Protein AF-A0AAW8AHV9-F1 (afdb_monomer)

Mean predicted aligned error: 9.36 Å

Nearest PDB structures (foldseek):
  9er2-assembly1_O  TM=7.863E-01  e=5.875E-01  Homo sapiens
  8rap-assembly1_M  TM=7.788E-01  e=7.582E-01  Saccharomyces cerevisiae
  4s36-assembly1_A  TM=3.424E-01  e=9.719E+00  Pseudomonas aeruginosa

Foldseek 3Di:
DWDWDWFQDPPVQKIWIARPVVRDIDIDGHPPPDDPDPDDDDDDQQDPPDGDPPDDDDPDDDDDPHTDDPVVSVVVVVVSCVVCVVVVVDD

Organism: Klebsiella pneumoniae (NCBI:txid573)

pLDDT: mean 70.6, std 9.77, range [51.5, 89.88]

Solvent-accessible surface area (backbone atoms only — not comparable to full-atom values): 6103 Å² total; per-residue (Å²): 105,84,45,75,47,79,45,61,34,82,90,76,38,34,34,36,42,32,34,67,70,77,74,42,75,51,74,46,73,48,59,96,82,69,73,86,63,98,71,81,86,88,69,80,81,54,53,98,87,51,89,60,91,66,84,78,84,86,87,82,87,86,87,68,100,59,64,74,52,75,68,55,50,52,52,53,48,54,52,51,51,57,59,37,59,76,66,72,61,76,104

Secondary structure (DSSP, 8-state):
---EEEEEETTTTEEEEEETTTTEEEEEEPPTT----S-S---SSS-SSS-----S--------SSPPPHHHHHHHHHHHHHHHHTTT---

Radius of gyration: 14.83 Å; Cα contacts (8 Å, |Δi|>4): 81; chains: 1; bounding box: 37×30×33 Å

Structure (mmCIF, N/CA/C/O backbone):
data_AF-A0AAW8AHV9-F1
#
_entry.id   AF-A0AAW8AHV9-F1
#
loop_
_atom_site.group_PDB
_atom_site.id
_atom_site.type_symbol
_atom_site.label_atom_id
_atom_site.label_alt_id
_atom_site.label_comp_id
_atom_site.label_asym_id
_atom_site.label_entity_id
_atom_site.label_seq_id
_atom_site.pdbx_PDB_ins_code
_atom_site.Cartn_x
_atom_site.Cartn_y
_atom_site.Cartn_z
_atom_site.occupancy
_atom_site.B_iso_or_equiv
_atom_site.auth_seq_id
_atom_site.auth_comp_id
_atom_site.auth_asym_id
_atom_site.auth_atom_id
_atom_site.pdbx_PDB_model_num
ATOM 1 N N . LEU A 1 1 ? -7.035 -9.792 5.360 1.00 61.47 1 LEU A N 1
ATOM 2 C CA . LEU A 1 1 ? -6.797 -8.703 4.381 1.00 61.47 1 LEU A CA 1
ATOM 3 C C . LEU A 1 1 ? -5.294 -8.459 4.290 1.00 61.47 1 LEU A C 1
ATOM 5 O O . LEU A 1 1 ? -4.719 -7.998 5.274 1.00 61.47 1 LEU A O 1
ATOM 9 N N . ARG A 1 2 ? -4.653 -8.816 3.170 1.00 65.56 2 ARG A N 1
ATOM 10 C CA . ARG A 1 2 ? -3.251 -8.449 2.924 1.00 65.56 2 ARG A CA 1
ATOM 11 C C . ARG A 1 2 ? -3.200 -7.015 2.401 1.00 65.56 2 ARG A C 1
ATOM 13 O O . ARG A 1 2 ? -4.008 -6.673 1.543 1.00 65.56 2 ARG A O 1
ATOM 20 N N . ALA A 1 3 ? -2.292 -6.189 2.913 1.00 64.12 3 ALA A N 1
ATOM 21 C CA . ALA A 1 3 ? -2.119 -4.818 2.442 1.00 64.12 3 ALA A CA 1
ATOM 22 C C . ALA A 1 3 ? -0.711 -4.605 1.910 1.00 64.12 3 ALA A C 1
ATOM 24 O O . ALA A 1 3 ? 0.267 -4.631 2.659 1.00 64.12 3 ALA A O 1
ATOM 25 N N . ILE A 1 4 ? -0.655 -4.384 0.601 1.00 65.88 4 ILE A N 1
ATOM 26 C CA . ILE A 1 4 ? 0.542 -3.968 -0.107 1.00 65.88 4 ILE A CA 1
ATOM 27 C C . ILE A 1 4 ? 0.333 -2.517 -0.531 1.00 65.88 4 ILE A C 1
ATOM 29 O O . ILE A 1 4 ? -0.683 -2.202 -1.149 1.00 65.88 4 ILE A O 1
ATOM 33 N N . ALA A 1 5 ? 1.274 -1.641 -0.195 1.00 60.81 5 ALA A N 1
ATOM 34 C CA . ALA A 1 5 ? 1.296 -0.273 -0.695 1.00 60.81 5 ALA A CA 1
ATOM 35 C C . ALA A 1 5 ? 2.564 -0.063 -1.517 1.00 60.81 5 ALA A C 1
ATOM 37 O O . ALA A 1 5 ? 3.664 -0.348 -1.052 1.00 60.81 5 ALA A O 1
ATOM 38 N N . SER A 1 6 ? 2.416 0.450 -2.733 1.00 63.19 6 SER A N 1
ATOM 39 C CA . SER A 1 6 ? 3.536 0.930 -3.536 1.00 63.19 6 SER A CA 1
ATOM 40 C C . SER A 1 6 ? 3.534 2.454 -3.531 1.00 63.19 6 SER A C 1
ATOM 42 O O . SER A 1 6 ? 2.537 3.068 -3.913 1.00 63.19 6 SER A O 1
ATOM 44 N N . ALA A 1 7 ? 4.639 3.064 -3.119 1.00 63.47 7 ALA A N 1
ATOM 45 C CA . ALA A 1 7 ? 4.853 4.501 -3.198 1.00 63.47 7 ALA A CA 1
ATOM 46 C C . ALA A 1 7 ? 5.984 4.800 -4.183 1.00 63.47 7 ALA A C 1
ATOM 48 O O . ALA A 1 7 ? 6.998 4.105 -4.204 1.00 63.47 7 ALA A O 1
ATOM 49 N N . PHE A 1 8 ? 5.825 5.857 -4.975 1.00 68.25 8 PHE A N 1
ATOM 50 C CA . PHE A 1 8 ? 6.841 6.329 -5.911 1.00 68.25 8 PHE A CA 1
ATOM 51 C C . PHE A 1 8 ? 7.017 7.834 -5.728 1.00 68.25 8 PHE A C 1
ATOM 53 O O . PHE A 1 8 ? 6.034 8.571 -5.634 1.00 68.25 8 PHE A O 1
ATOM 60 N N . SER A 1 9 ? 8.263 8.297 -5.697 1.00 62.25 9 SER A N 1
ATOM 61 C CA . SER A 1 9 ? 8.600 9.717 -5.660 1.00 62.25 9 SER A CA 1
ATOM 62 C C . SER A 1 9 ? 9.549 10.052 -6.793 1.00 62.25 9 SER A C 1
ATOM 64 O O . SER A 1 9 ? 10.694 9.603 -6.819 1.00 62.25 9 SER A O 1
ATOM 66 N N . GLN A 1 10 ? 9.078 10.873 -7.732 1.00 65.06 10 GLN A N 1
ATOM 67 C CA . GLN A 1 10 ? 9.922 11.375 -8.816 1.00 65.06 10 GLN A CA 1
ATOM 68 C C . GLN A 1 10 ? 10.975 12.356 -8.297 1.00 65.06 10 GLN A C 1
ATOM 70 O O . GLN A 1 10 ? 12.117 12.313 -8.748 1.00 65.06 10 GLN A O 1
ATOM 75 N N . THR A 1 11 ? 10.607 13.189 -7.319 1.00 67.06 11 THR A N 1
ATOM 76 C CA . THR A 1 11 ? 11.508 14.159 -6.688 1.00 67.06 11 THR A CA 1
ATOM 77 C C . THR A 1 11 ? 12.608 13.464 -5.895 1.00 67.06 11 THR A C 1
ATOM 79 O O . THR A 1 11 ? 13.774 13.802 -6.046 1.00 67.06 11 THR A O 1
ATOM 82 N N . ALA A 1 12 ? 12.253 12.463 -5.083 1.00 65.50 12 ALA A N 1
ATOM 83 C CA . ALA A 1 12 ? 13.225 11.728 -4.275 1.00 65.50 12 ALA A CA 1
ATOM 84 C C . ALA A 1 12 ? 13.919 10.594 -5.048 1.00 65.50 12 ALA A C 1
ATOM 86 O O . ALA A 1 12 ? 14.817 9.964 -4.505 1.00 65.50 12 ALA A O 1
ATOM 87 N N . LYS A 1 13 ? 13.505 10.320 -6.295 1.00 69.38 13 LYS A N 1
ATOM 88 C CA . LYS A 1 13 ? 13.998 9.212 -7.129 1.00 69.38 13 LYS A CA 1
ATOM 89 C C . LYS A 1 13 ? 13.955 7.859 -6.412 1.00 69.38 13 LYS A C 1
ATOM 91 O O . LYS A 1 13 ? 14.849 7.034 -6.570 1.00 69.38 13 LYS A O 1
ATOM 96 N N . THR A 1 14 ? 12.897 7.605 -5.648 1.00 68.50 14 THR A N 1
ATOM 97 C CA . THR A 1 14 ? 12.721 6.361 -4.888 1.00 68.50 14 THR A CA 1
ATOM 98 C C . THR A 1 14 ? 11.362 5.727 -5.139 1.00 68.50 14 THR A C 1
ATOM 100 O O . THR A 1 14 ? 10.357 6.398 -5.381 1.00 68.50 14 THR A O 1
ATOM 103 N N . SER A 1 15 ? 11.346 4.401 -5.079 1.00 68.44 15 SER A N 1
ATOM 104 C CA . SER A 1 15 ? 10.147 3.580 -4.974 1.00 68.44 15 SER A CA 1
ATOM 105 C C . SER A 1 15 ? 10.187 2.803 -3.665 1.00 68.44 15 SER A C 1
ATOM 107 O O . SER A 1 15 ? 11.259 2.521 -3.122 1.00 68.44 15 SER A O 1
ATOM 109 N N . SER A 1 16 ? 9.027 2.495 -3.105 1.00 67.88 16 SER A N 1
ATOM 110 C CA . SER A 1 16 ? 8.918 1.707 -1.881 1.00 67.88 16 SER A CA 1
ATOM 111 C C . SER A 1 16 ? 7.727 0.773 -1.981 1.00 67.88 16 SER A C 1
ATOM 113 O O . SER A 1 16 ? 6.629 1.207 -2.326 1.00 67.88 16 SER A O 1
ATOM 115 N N . LEU A 1 17 ? 7.953 -0.501 -1.683 1.00 75.94 17 LEU A N 1
ATOM 116 C CA . LEU A 1 17 ? 6.921 -1.511 -1.537 1.00 75.94 17 LEU A CA 1
ATOM 117 C C . LEU A 1 17 ? 6.797 -1.854 -0.052 1.00 75.94 17 LEU A C 1
ATOM 119 O O . LEU A 1 17 ? 7.715 -2.408 0.554 1.00 75.94 17 LEU A O 1
ATOM 123 N N . TYR A 1 18 ? 5.647 -1.535 0.522 1.00 71.50 18 TYR A N 1
ATOM 124 C CA . TYR A 1 18 ? 5.305 -1.851 1.899 1.00 71.50 18 TYR A CA 1
ATOM 125 C C . TYR A 1 18 ? 4.407 -3.083 1.913 1.00 71.50 18 TYR A C 1
ATOM 127 O O . TYR A 1 18 ? 3.314 -3.052 1.353 1.00 71.50 18 TYR A O 1
ATOM 135 N N . ASP A 1 19 ? 4.840 -4.147 2.584 1.00 77.50 19 ASP A N 1
ATOM 136 C CA . ASP A 1 19 ? 3.967 -5.238 3.012 1.00 77.50 19 ASP A CA 1
ATOM 137 C C . ASP A 1 19 ? 3.594 -4.981 4.471 1.00 77.50 19 ASP A C 1
ATOM 139 O O . ASP A 1 19 ? 4.311 -5.365 5.398 1.00 77.50 19 ASP A O 1
ATOM 143 N N . LEU A 1 20 ? 2.478 -4.281 4.669 1.00 73.31 20 LEU A N 1
ATOM 144 C CA . LEU A 1 20 ? 2.012 -3.867 5.994 1.00 73.31 20 LEU A CA 1
ATOM 145 C C . LEU A 1 20 ? 1.492 -5.050 6.815 1.00 73.31 20 LEU A C 1
ATOM 147 O O . LEU A 1 20 ? 1.410 -4.970 8.038 1.00 73.31 20 LEU A O 1
ATOM 151 N N . THR A 1 21 ? 1.134 -6.155 6.160 1.00 74.62 21 THR A N 1
ATOM 152 C CA . THR A 1 21 ? 0.701 -7.381 6.837 1.00 74.62 21 THR A CA 1
ATOM 153 C C . THR A 1 21 ? 1.879 -8.084 7.493 1.00 74.62 21 THR A C 1
ATOM 155 O O . THR A 1 21 ? 1.749 -8.561 8.616 1.00 74.62 21 THR A O 1
ATOM 158 N N . ASN A 1 22 ? 3.026 -8.099 6.817 1.00 76.75 22 ASN A N 1
ATOM 159 C CA . ASN A 1 22 ? 4.248 -8.738 7.304 1.00 76.75 22 ASN A CA 1
ATOM 160 C C . ASN A 1 22 ? 5.266 -7.748 7.892 1.00 76.75 22 ASN A C 1
ATOM 162 O O . ASN A 1 22 ? 6.387 -8.146 8.203 1.00 76.75 22 ASN A O 1
ATOM 166 N N . ASN A 1 23 ? 4.898 -6.469 8.013 1.00 78.69 23 ASN A N 1
ATOM 167 C CA . ASN A 1 23 ? 5.758 -5.373 8.461 1.00 78.69 23 ASN A CA 1
ATOM 168 C C . ASN A 1 23 ? 7.103 -5.294 7.704 1.00 78.69 23 ASN A C 1
ATOM 170 O O . ASN A 1 23 ? 8.161 -5.106 8.307 1.00 78.69 23 ASN A O 1
ATOM 174 N N . LYS A 1 24 ? 7.077 -5.468 6.375 1.00 76.94 24 LYS A N 1
ATOM 175 C CA . LYS A 1 24 ? 8.267 -5.360 5.511 1.00 76.94 24 LYS A CA 1
ATOM 176 C C . LYS A 1 24 ? 8.209 -4.089 4.671 1.00 76.94 24 LYS A C 1
ATOM 178 O O . LYS A 1 24 ? 7.150 -3.725 4.167 1.00 76.94 24 LYS A O 1
ATOM 183 N N . ASN A 1 25 ? 9.360 -3.455 4.470 1.00 77.56 25 ASN A N 1
ATOM 184 C CA . ASN A 1 25 ? 9.526 -2.315 3.572 1.00 77.56 25 ASN A CA 1
ATOM 185 C C . ASN A 1 25 ? 10.735 -2.564 2.665 1.00 77.56 25 ASN A C 1
ATOM 187 O O . ASN A 1 25 ? 11.862 -2.653 3.152 1.00 77.56 25 ASN A O 1
ATOM 191 N N . GLY A 1 26 ? 10.490 -2.702 1.364 1.00 72.56 26 GLY A N 1
ATOM 192 C CA . GLY A 1 26 ? 11.532 -2.766 0.345 1.00 72.56 26 GLY A CA 1
ATOM 193 C C . GLY A 1 26 ? 11.606 -1.441 -0.398 1.00 72.56 26 GLY A C 1
ATOM 194 O O . GLY A 1 26 ? 10.663 -1.086 -1.102 1.00 72.56 26 GLY A O 1
ATOM 195 N N . GLN A 1 27 ? 12.717 -0.718 -0.263 1.00 70.88 27 GLN A N 1
ATOM 196 C CA . GLN A 1 27 ? 12.968 0.499 -1.035 1.00 70.88 27 GLN A CA 1
ATOM 197 C C . GLN A 1 27 ? 13.934 0.206 -2.178 1.00 70.88 27 GLN A C 1
ATOM 199 O O . GLN A 1 27 ? 14.934 -0.483 -1.985 1.00 70.88 27 GLN A O 1
ATOM 204 N N . ALA A 1 28 ? 13.651 0.758 -3.354 1.00 67.81 28 ALA A N 1
ATOM 205 C CA . ALA A 1 28 ? 14.550 0.692 -4.497 1.00 67.81 28 ALA A CA 1
ATOM 206 C C . ALA A 1 28 ? 14.681 2.079 -5.142 1.00 67.81 28 ALA A C 1
ATOM 208 O O . ALA A 1 28 ? 13.674 2.796 -5.255 1.00 67.81 28 ALA A O 1
ATOM 209 N N . PRO A 1 29 ? 15.890 2.478 -5.576 1.00 63.94 29 PRO A N 1
ATOM 210 C CA . PRO A 1 29 ? 16.061 3.697 -6.351 1.00 63.94 29 PRO A CA 1
ATOM 211 C C . PRO A 1 29 ? 15.285 3.587 -7.666 1.00 63.94 29 PRO A C 1
ATOM 213 O O . PRO A 1 29 ? 15.219 2.523 -8.285 1.00 63.94 29 PRO A O 1
ATOM 216 N N . LEU A 1 30 ? 14.696 4.697 -8.105 1.00 64.75 30 LEU A N 1
ATOM 217 C CA . LEU A 1 30 ? 14.171 4.788 -9.460 1.00 64.75 30 LEU A CA 1
ATOM 218 C C . LEU A 1 30 ? 15.355 4.789 -10.441 1.00 64.75 30 LEU A C 1
ATOM 220 O O . LEU A 1 30 ? 16.351 5.468 -10.174 1.00 64.75 30 LEU A O 1
ATOM 224 N N . PRO A 1 31 ? 15.267 4.075 -11.579 1.00 65.88 31 PRO A N 1
ATOM 225 C CA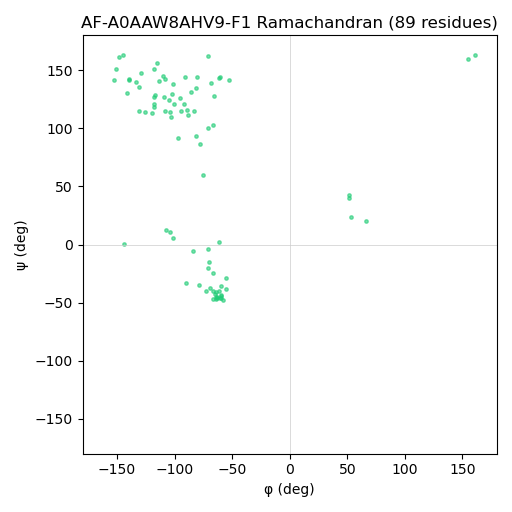 . PRO A 1 31 ? 16.299 4.125 -12.609 1.00 65.88 31 PRO A CA 1
ATOM 226 C C . PRO A 1 31 ? 16.598 5.573 -13.014 1.00 65.88 31 PRO A C 1
ATOM 228 O O . PRO A 1 31 ? 15.677 6.384 -13.129 1.00 65.88 31 PRO A O 1
ATOM 231 N N . ALA A 1 32 ? 17.869 5.895 -13.270 1.00 60.06 3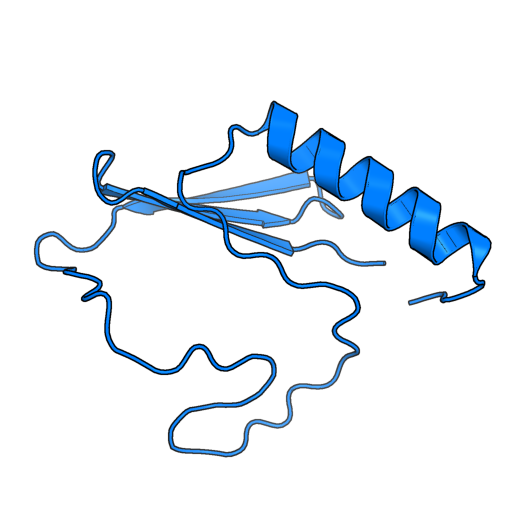2 ALA A N 1
ATOM 232 C CA . ALA A 1 32 ? 18.328 7.267 -13.524 1.00 60.06 32 ALA A CA 1
ATOM 233 C C . ALA A 1 32 ? 17.573 7.973 -14.675 1.00 60.06 32 ALA A C 1
ATOM 235 O O . ALA A 1 32 ? 17.356 9.181 -14.614 1.00 60.06 32 ALA A O 1
ATOM 236 N N . ASN A 1 33 ? 17.078 7.205 -15.655 1.00 61.56 33 ASN A N 1
ATOM 237 C CA . ASN A 1 33 ? 16.310 7.686 -16.812 1.00 61.56 33 ASN A CA 1
ATOM 238 C C . ASN A 1 33 ? 14.806 7.346 -16.744 1.00 61.56 33 ASN A C 1
ATOM 240 O O . ASN A 1 33 ? 14.095 7.460 -17.739 1.00 61.56 33 ASN A O 1
ATOM 244 N N . GLY A 1 34 ? 14.305 6.904 -15.588 1.00 55.53 34 GLY A N 1
ATOM 245 C CA . GLY A 1 34 ? 12.887 6.617 -15.390 1.00 55.53 34 GLY A CA 1
ATOM 246 C C . GLY A 1 34 ? 12.065 7.905 -15.358 1.00 55.53 34 GLY A C 1
ATOM 247 O O . GLY A 1 34 ? 12.014 8.586 -14.332 1.00 55.53 34 GLY A O 1
ATOM 248 N N . VAL A 1 35 ? 11.416 8.237 -16.473 1.00 54.00 35 VAL A N 1
ATOM 249 C CA . VAL A 1 35 ? 10.385 9.277 -16.550 1.00 54.00 35 VAL A CA 1
ATOM 250 C C . VAL A 1 35 ? 9.030 8.581 -16.605 1.00 54.00 35 VAL A C 1
ATOM 252 O O . VAL A 1 35 ? 8.686 7.968 -17.611 1.00 54.00 35 VAL A O 1
ATOM 255 N N . TYR A 1 36 ? 8.242 8.680 -15.533 1.00 57.72 36 TYR A N 1
ATOM 256 C CA . TYR A 1 36 ? 6.829 8.311 -15.598 1.00 57.72 36 TYR A CA 1
ATOM 257 C C . TYR A 1 36 ? 6.066 9.493 -16.191 1.00 57.72 36 TYR A C 1
ATOM 259 O O . TYR A 1 36 ? 5.702 10.441 -15.490 1.00 57.72 36 TYR A O 1
ATOM 267 N N . GLY A 1 37 ? 5.882 9.459 -17.511 1.00 53.91 37 GLY A N 1
ATOM 268 C CA . GLY A 1 37 ? 4.989 10.378 -18.202 1.00 53.91 37 GLY A CA 1
ATOM 269 C C . GLY A 1 37 ? 3.560 10.210 -17.684 1.00 53.91 37 GLY A C 1
ATOM 270 O O . GLY A 1 37 ? 3.118 9.102 -17.397 1.00 53.91 37 GLY A O 1
ATOM 271 N N . LYS A 1 38 ? 2.813 11.313 -17.591 1.00 51.50 38 LYS A N 1
ATOM 272 C CA . LYS A 1 38 ? 1.403 11.366 -17.152 1.00 51.50 38 LYS A CA 1
ATOM 273 C C . LYS A 1 38 ? 0.435 10.571 -18.061 1.00 51.50 38 LYS A C 1
ATOM 275 O O . LYS A 1 38 ? -0.771 10.615 -17.847 1.00 51.50 38 LYS A O 1
ATOM 280 N N . ALA A 1 39 ? 0.945 9.898 -19.091 1.00 52.25 39 ALA A N 1
ATOM 281 C CA . ALA A 1 39 ? 0.186 9.173 -20.096 1.00 52.25 39 ALA A CA 1
ATOM 282 C C . ALA A 1 39 ? 0.550 7.684 -20.041 1.00 52.25 39 ALA A C 1
ATOM 284 O O . ALA A 1 39 ? 1.711 7.319 -20.214 1.00 52.25 39 ALA A O 1
ATOM 285 N N . GLY A 1 40 ? -0.444 6.833 -19.791 1.00 61.84 40 GLY A N 1
ATOM 286 C CA . GLY A 1 40 ? -0.280 5.383 -19.768 1.00 61.84 40 GLY A CA 1
ATOM 287 C C . GLY A 1 40 ? -1.407 4.681 -19.015 1.00 61.84 40 GLY A C 1
ATOM 288 O O . GLY A 1 40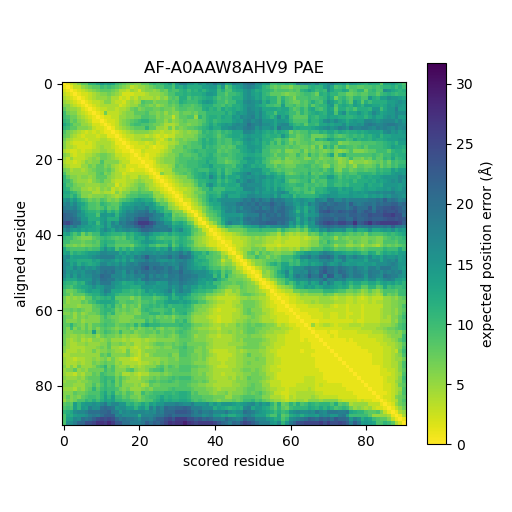 ? -2.144 5.304 -18.251 1.00 61.84 40 GLY A O 1
ATOM 289 N N . ASN A 1 41 ? -1.531 3.373 -19.232 1.00 65.56 41 ASN A N 1
ATOM 290 C CA . ASN A 1 41 ? -2.520 2.540 -18.554 1.00 65.56 41 ASN A CA 1
ATOM 291 C C . ASN A 1 41 ? -1.966 2.065 -17.206 1.00 65.56 41 ASN A C 1
ATOM 293 O O . ASN A 1 41 ? -0.861 1.526 -17.149 1.00 65.56 41 ASN A O 1
ATOM 297 N N . ILE A 1 42 ? -2.748 2.211 -16.132 1.00 73.00 42 ILE A N 1
ATOM 298 C CA . ILE A 1 42 ? -2.497 1.512 -14.866 1.00 73.00 42 ILE A CA 1
ATOM 299 C C . ILE A 1 42 ? -3.338 0.243 -14.885 1.00 73.00 42 ILE A C 1
ATOM 301 O O . ILE A 1 42 ? -4.565 0.300 -14.911 1.00 73.00 42 ILE A O 1
ATOM 305 N N . LEU A 1 43 ? -2.664 -0.899 -14.895 1.00 70.62 43 LEU A N 1
ATOM 306 C CA . LEU A 1 43 ? -3.295 -2.210 -14.936 1.00 70.62 43 LEU A CA 1
ATOM 307 C C . LEU A 1 43 ? -3.258 -2.819 -13.536 1.00 70.62 43 LEU A C 1
ATOM 309 O O . LEU A 1 43 ? -2.211 -2.846 -12.892 1.00 70.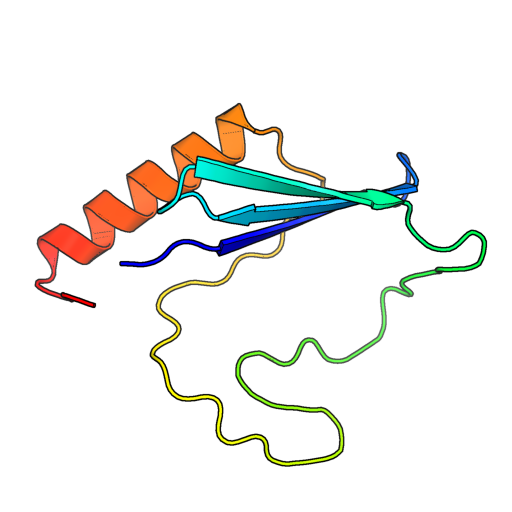62 43 LEU A O 1
ATOM 313 N N . LEU A 1 44 ? -4.410 -3.290 -13.060 1.00 73.50 44 LEU A N 1
ATOM 314 C CA . LEU A 1 44 ? -4.569 -3.924 -11.753 1.00 73.50 44 LEU A CA 1
ATOM 315 C C . LEU A 1 44 ? -5.042 -5.362 -11.974 1.00 73.50 44 LEU A C 1
ATOM 317 O O . LEU A 1 44 ? -6.100 -5.570 -12.561 1.00 73.50 44 LEU A O 1
ATOM 321 N N . GLY A 1 45 ? -4.252 -6.349 -11.539 1.00 68.06 45 GLY A N 1
ATOM 322 C CA . GLY A 1 45 ? -4.575 -7.770 -11.741 1.00 68.06 45 GLY A CA 1
ATOM 323 C C . GLY A 1 45 ? -4.550 -8.227 -13.206 1.00 68.06 45 GLY A C 1
ATOM 324 O O . GLY A 1 45 ? -5.167 -9.232 -13.539 1.00 68.06 45 GLY A O 1
ATOM 325 N N . SER A 1 46 ? -3.875 -7.483 -14.086 1.00 65.19 46 SER A N 1
ATOM 326 C CA . SER A 1 46 ? -3.742 -7.783 -15.515 1.00 65.19 46 SER A CA 1
ATOM 327 C C . SER A 1 46 ? -2.393 -7.278 -16.037 1.00 65.19 46 SER A C 1
ATOM 329 O O . SER A 1 46 ? -1.774 -6.423 -15.399 1.00 65.19 46 SER A O 1
ATOM 331 N N . HIS A 1 47 ? -1.939 -7.781 -17.188 1.00 63.75 47 HIS A N 1
ATOM 332 C CA . HIS A 1 47 ? -0.733 -7.295 -17.861 1.00 63.75 47 HIS A CA 1
ATOM 333 C C . HIS A 1 47 ? -1.088 -6.669 -19.205 1.00 63.75 47 HIS A C 1
ATOM 335 O O . HIS A 1 47 ? -2.119 -6.952 -19.809 1.00 63.75 47 HIS A O 1
ATOM 341 N N . TYR A 1 48 ? -0.209 -5.785 -19.672 1.00 57.50 48 TYR A N 1
ATOM 342 C CA . TYR A 1 48 ? -0.451 -4.963 -20.856 1.00 57.50 48 TYR A CA 1
ATOM 343 C C . TYR A 1 48 ? -0.533 -5.794 -22.147 1.00 57.50 48 TYR A C 1
ATOM 345 O O . TYR A 1 48 ? -1.140 -5.377 -23.127 1.00 57.50 48 TYR A O 1
ATOM 353 N N . ASN A 1 49 ? 0.087 -6.971 -22.146 1.00 66.44 49 ASN A N 1
ATOM 354 C CA . ASN A 1 49 ? 0.384 -7.754 -23.339 1.00 66.44 49 ASN A CA 1
ATOM 355 C C . ASN A 1 49 ? 0.268 -9.276 -23.128 1.00 66.44 49 ASN A C 1
ATOM 357 O O . ASN A 1 49 ? 0.477 -10.027 -24.077 1.00 66.44 49 ASN A O 1
ATOM 361 N N . ALA A 1 50 ? -0.093 -9.743 -21.928 1.00 61.03 50 ALA A N 1
ATOM 362 C CA . ALA A 1 50 ? -0.347 -11.157 -21.648 1.00 61.03 50 ALA A CA 1
ATOM 363 C C . ALA A 1 50 ? -1.369 -11.316 -20.511 1.00 61.03 50 ALA A C 1
ATOM 365 O O . ALA A 1 50 ? -1.471 -10.469 -19.632 1.00 61.03 50 ALA A O 1
ATOM 366 N N . ALA A 1 51 ? -2.135 -12.403 -20.501 1.00 57.91 51 ALA A N 1
ATOM 367 C CA . ALA A 1 51 ? -2.929 -12.751 -19.329 1.00 57.91 51 ALA A CA 1
ATOM 368 C C . ALA A 1 51 ? -2.023 -13.496 -18.341 1.00 57.91 51 ALA A C 1
ATOM 370 O O . ALA A 1 51 ? -1.560 -14.592 -18.649 1.00 57.91 51 ALA A O 1
ATOM 371 N N . GLU A 1 52 ? -1.770 -12.925 -17.165 1.00 58.34 52 GLU A N 1
ATOM 372 C CA . GLU A 1 52 ? -1.257 -13.711 -16.044 1.00 58.34 52 GLU A CA 1
ATOM 373 C C . GLU A 1 52 ? -2.417 -14.234 -15.207 1.00 58.34 52 GLU A C 1
ATOM 375 O O . GLU A 1 52 ? -3.417 -13.548 -14.985 1.00 58.34 52 GLU A O 1
ATOM 380 N N . SER A 1 53 ? -2.261 -15.447 -14.687 1.00 58.19 53 SER A N 1
ATOM 381 C CA . SER A 1 53 ? -3.164 -16.029 -13.699 1.00 58.19 53 SER A CA 1
ATOM 382 C C . SER A 1 53 ? -2.924 -15.406 -12.318 1.00 58.19 53 SER A C 1
ATOM 384 O O . SER A 1 53 ? -2.558 -16.103 -11.370 1.00 58.19 53 SER A O 1
ATOM 386 N N . SER A 1 54 ? -3.099 -14.086 -12.201 1.00 59.97 54 SER A N 1
ATOM 387 C CA . SER A 1 54 ? -3.118 -13.407 -10.905 1.00 59.97 54 SER A CA 1
ATOM 388 C C . SER A 1 54 ? -4.354 -13.865 -10.134 1.00 59.97 54 SER A C 1
ATOM 390 O O . SER A 1 54 ? -5.477 -13.460 -10.422 1.00 59.97 54 SER A O 1
ATOM 392 N N . GLN A 1 55 ? -4.147 -14.751 -9.162 1.00 66.12 55 GLN A N 1
ATOM 393 C CA . GLN A 1 55 ? -5.199 -15.230 -8.273 1.00 66.12 55 GLN A CA 1
ATOM 394 C C . GLN A 1 55 ? -5.248 -14.341 -7.028 1.00 66.12 55 GLN A C 1
ATOM 396 O O . GLN A 1 55 ? -4.262 -14.211 -6.303 1.00 66.12 55 GLN A O 1
ATOM 401 N N . GLY A 1 56 ? -6.401 -13.719 -6.781 1.00 68.38 56 GLY A N 1
ATOM 402 C CA . GLY A 1 56 ? -6.644 -12.916 -5.587 1.00 68.38 56 GLY A CA 1
ATOM 403 C C . GLY A 1 56 ? -7.714 -11.848 -5.793 1.00 68.38 56 GLY A C 1
ATOM 404 O O . GLY A 1 56 ? -8.007 -11.445 -6.914 1.00 68.38 56 GLY A O 1
ATOM 405 N N . ASN A 1 57 ? -8.282 -11.368 -4.688 1.00 73.00 57 ASN A N 1
ATOM 406 C CA . ASN A 1 57 ? -9.249 -10.274 -4.700 1.00 73.00 57 ASN A CA 1
ATOM 407 C C . ASN A 1 57 ? -8.540 -8.942 -4.431 1.00 73.00 57 ASN A C 1
ATOM 409 O O . ASN A 1 57 ? -7.874 -8.780 -3.404 1.00 73.00 57 ASN A O 1
ATOM 413 N N . LEU A 1 58 ? -8.727 -7.968 -5.323 1.00 74.62 58 LEU A N 1
ATOM 414 C CA . LEU A 1 58 ? -8.358 -6.580 -5.065 1.00 74.62 58 LEU A CA 1
ATOM 415 C C . LEU A 1 58 ? -9.530 -5.866 -4.389 1.00 74.62 58 LEU A C 1
ATOM 417 O O . LEU A 1 58 ? -10.556 -5.616 -5.012 1.00 74.62 58 LEU A O 1
ATOM 421 N N . TYR A 1 59 ? -9.360 -5.511 -3.117 1.00 74.44 59 TYR A N 1
ATOM 422 C CA . TYR A 1 59 ? -10.410 -4.831 -2.355 1.00 74.44 59 TYR A CA 1
ATOM 423 C C . TYR A 1 59 ? -10.338 -3.303 -2.456 1.00 74.44 59 TYR A C 1
ATOM 425 O O . TYR A 1 59 ? -11.380 -2.651 -2.440 1.00 74.44 59 TYR A O 1
ATOM 433 N N . ALA A 1 60 ? -9.133 -2.730 -2.567 1.00 78.50 60 ALA A N 1
ATOM 434 C CA . ALA A 1 60 ? -8.917 -1.287 -2.665 1.00 78.50 60 ALA A CA 1
ATOM 435 C C . ALA A 1 60 ? -7.623 -0.953 -3.421 1.00 78.50 60 ALA A C 1
ATOM 437 O O . ALA A 1 60 ? -6.596 -1.597 -3.209 1.00 78.50 60 ALA A O 1
ATOM 438 N N . ALA A 1 61 ? -7.666 0.102 -4.237 1.00 79.12 61 ALA A N 1
ATOM 439 C CA . ALA A 1 61 ? -6.504 0.754 -4.835 1.00 79.12 61 ALA A CA 1
ATOM 440 C C . ALA A 1 61 ? -6.708 2.276 -4.800 1.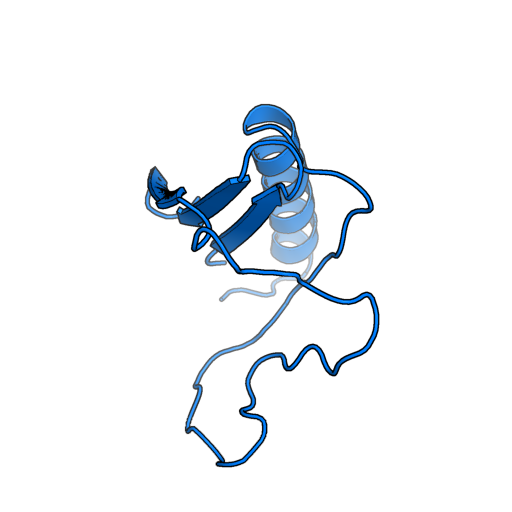00 79.12 61 ALA A C 1
ATOM 442 O O . ALA A 1 61 ? -7.824 2.757 -4.994 1.00 79.12 61 ALA A O 1
ATOM 443 N N . AL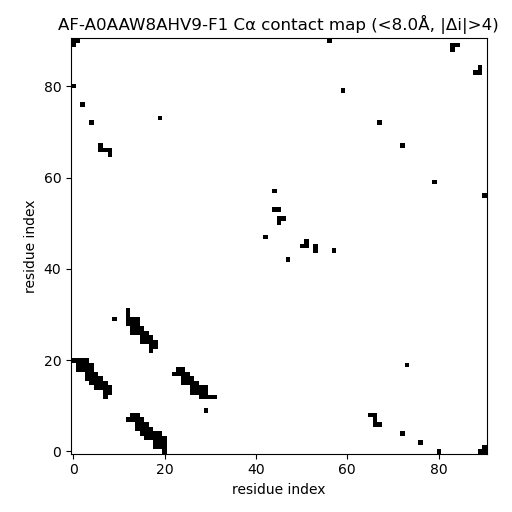A A 1 62 ? -5.640 3.030 -4.540 1.00 80.75 62 ALA A N 1
ATOM 444 C CA . ALA A 1 62 ? -5.679 4.488 -4.474 1.00 80.75 62 ALA A CA 1
ATOM 445 C C . ALA A 1 62 ? -4.435 5.092 -5.132 1.00 80.75 62 ALA A C 1
ATOM 447 O O . ALA A 1 62 ? -3.333 4.559 -5.001 1.00 80.75 62 ALA A O 1
ATOM 448 N N . ILE A 1 63 ? -4.622 6.220 -5.821 1.00 77.94 63 ILE A N 1
ATOM 449 C CA . ILE A 1 63 ? -3.554 7.003 -6.448 1.00 77.94 63 ILE A CA 1
ATOM 450 C C . ILE A 1 63 ? -3.541 8.375 -5.782 1.00 77.94 63 ILE A C 1
ATOM 452 O O . ILE A 1 63 ? -4.567 9.052 -5.723 1.00 77.94 63 ILE A O 1
ATOM 456 N N . TYR A 1 64 ? -2.373 8.788 -5.299 1.00 79.00 64 TYR A N 1
ATOM 457 C CA . TYR A 1 64 ? -2.178 10.074 -4.640 1.00 79.00 64 TYR A CA 1
ATOM 458 C C . TYR A 1 64 ? -1.338 10.994 -5.524 1.00 79.00 64 TYR A C 1
ATOM 460 O O . TYR A 1 64 ? -0.407 10.552 -6.193 1.00 79.00 64 TYR A O 1
ATOM 468 N N . SER A 1 65 ? -1.631 12.295 -5.492 1.00 76.50 65 SER A N 1
ATOM 469 C CA . SER A 1 65 ? -0.861 13.321 -6.212 1.00 76.50 65 SER A CA 1
ATOM 470 C C . SER A 1 65 ? 0.526 13.585 -5.612 1.00 76.50 65 SER A C 1
ATOM 472 O O . SER A 1 65 ? 1.300 14.364 -6.164 1.00 76.50 65 SER A O 1
ATOM 474 N N . ARG A 1 66 ? 0.848 12.942 -4.484 1.00 78.00 66 ARG A N 1
ATOM 475 C CA . ARG A 1 66 ? 2.137 13.015 -3.797 1.00 78.00 66 ARG A CA 1
ATOM 476 C C . ARG A 1 66 ? 2.495 11.679 -3.163 1.00 78.00 66 ARG A C 1
ATOM 478 O O . ARG A 1 66 ? 1.626 10.845 -2.914 1.00 78.00 66 ARG A O 1
ATOM 485 N N . MET A 1 67 ? 3.769 11.529 -2.816 1.00 74.56 67 MET A N 1
ATOM 486 C CA . MET A 1 67 ? 4.211 10.438 -1.957 1.00 74.56 67 MET A CA 1
ATOM 487 C C . MET A 1 67 ? 3.617 10.617 -0.553 1.00 74.56 67 MET A C 1
ATOM 489 O O . MET A 1 67 ? 3.730 11.686 0.054 1.00 74.56 67 MET A O 1
ATOM 493 N N . LEU A 1 68 ? 2.973 9.566 -0.052 1.00 80.12 68 LEU A N 1
ATOM 494 C CA . LEU A 1 68 ? 2.559 9.485 1.342 1.00 80.12 68 LEU A CA 1
ATOM 495 C C . LEU A 1 68 ? 3.743 9.060 2.212 1.00 80.12 68 LEU A C 1
ATOM 497 O O . LEU A 1 68 ? 4.563 8.234 1.810 1.00 80.12 68 LEU A O 1
ATOM 501 N N . SER A 1 69 ? 3.811 9.609 3.416 1.00 82.31 69 SER A N 1
ATOM 502 C CA . SER A 1 69 ? 4.717 9.143 4.463 1.00 82.31 69 SER A CA 1
ATOM 503 C C . SER A 1 69 ? 4.281 7.780 5.012 1.00 82.31 69 SER A C 1
ATOM 505 O O . SER A 1 69 ? 3.122 7.378 4.894 1.00 82.31 69 SER A O 1
ATOM 507 N N . THR A 1 70 ? 5.191 7.082 5.696 1.00 79.81 70 THR A N 1
ATOM 508 C CA . THR A 1 70 ? 4.885 5.810 6.374 1.00 79.81 70 THR A CA 1
ATOM 509 C C . THR A 1 70 ? 3.718 5.941 7.361 1.00 79.81 70 THR A C 1
ATOM 511 O O . THR A 1 70 ? 2.876 5.050 7.445 1.00 79.81 70 THR A O 1
ATOM 514 N N . ALA A 1 71 ? 3.631 7.062 8.088 1.00 86.69 71 ALA A N 1
ATOM 515 C CA . ALA A 1 71 ? 2.543 7.309 9.035 1.00 86.69 71 ALA A CA 1
ATOM 516 C C . ALA A 1 71 ? 1.181 7.417 8.327 1.00 86.69 71 ALA A C 1
ATOM 518 O O . ALA A 1 71 ? 0.205 6.815 8.772 1.00 86.69 71 ALA A O 1
ATOM 519 N N . GLU A 1 72 ? 1.128 8.119 7.195 1.00 88.62 72 GLU A N 1
ATOM 520 C CA . GLU A 1 72 ? -0.091 8.267 6.391 1.00 88.62 72 GLU A CA 1
ATOM 521 C C . GLU A 1 72 ? -0.522 6.936 5.766 1.00 88.62 72 GLU A C 1
ATOM 523 O O . GLU A 1 72 ? -1.705 6.596 5.789 1.00 88.62 72 GLU A O 1
ATOM 528 N N . ILE A 1 73 ? 0.432 6.138 5.279 1.00 84.31 73 ILE A N 1
ATOM 529 C CA . ILE A 1 73 ? 0.166 4.790 4.755 1.00 84.31 73 ILE A CA 1
ATOM 530 C C . ILE A 1 73 ? -0.462 3.901 5.842 1.00 84.31 73 ILE A C 1
ATOM 532 O O . ILE A 1 73 ? -1.461 3.223 5.587 1.00 84.31 73 ILE A O 1
ATOM 536 N N . ASN A 1 74 ? 0.065 3.946 7.070 1.00 84.81 74 ASN A N 1
ATOM 537 C CA . ASN A 1 74 ? -0.481 3.189 8.199 1.00 84.81 74 ASN A CA 1
ATOM 538 C C . ASN A 1 74 ? -1.906 3.630 8.568 1.00 84.81 74 ASN A C 1
ATOM 540 O O . ASN A 1 74 ? -2.758 2.780 8.833 1.00 84.81 74 ASN A O 1
ATOM 544 N N . GLN A 1 75 ? -2.183 4.938 8.555 1.00 89.88 75 GLN A N 1
ATOM 545 C CA . GLN A 1 75 ? -3.525 5.472 8.817 1.00 89.88 75 GLN A CA 1
ATOM 546 C C . GLN A 1 75 ? -4.539 5.012 7.761 1.00 89.88 75 GLN A C 1
ATOM 548 O O . GLN A 1 75 ? -5.617 4.528 8.116 1.00 89.88 75 GLN A O 1
ATOM 553 N N . VAL A 1 76 ? -4.183 5.091 6.474 1.00 88.06 76 VAL A N 1
ATOM 554 C CA . VAL A 1 76 ? -5.030 4.607 5.370 1.00 88.06 76 VAL A CA 1
ATOM 555 C C . VAL A 1 76 ? -5.305 3.110 5.517 1.00 88.06 76 VAL A C 1
ATOM 557 O O . VAL A 1 76 ? -6.457 2.681 5.425 1.00 88.06 76 VAL A O 1
ATOM 560 N N . TYR A 1 77 ? -4.277 2.308 5.808 1.00 83.88 77 TYR A N 1
ATOM 561 C CA . TYR A 1 77 ? -4.446 0.871 6.013 1.00 83.88 77 TYR A CA 1
ATOM 562 C C . TYR A 1 77 ? -5.377 0.549 7.186 1.00 83.88 77 TYR A C 1
ATOM 564 O O . TYR A 1 77 ? -6.276 -0.282 7.036 1.00 83.88 77 TYR A O 1
ATOM 572 N N . ALA A 1 78 ? -5.206 1.214 8.332 1.00 87.00 78 ALA A N 1
ATOM 573 C CA . ALA A 1 78 ? -6.065 1.011 9.496 1.00 87.00 78 ALA A CA 1
ATOM 574 C C . ALA A 1 78 ? -7.538 1.324 9.175 1.00 87.00 78 ALA A C 1
ATOM 576 O O . ALA A 1 78 ? -8.424 0.538 9.524 1.00 87.00 78 ALA A O 1
ATOM 577 N N . ALA A 1 79 ? -7.793 2.419 8.451 1.00 87.31 79 ALA A N 1
ATOM 578 C CA . ALA A 1 79 ? -9.136 2.807 8.025 1.00 87.31 79 ALA A CA 1
ATOM 579 C C . ALA A 1 79 ? -9.763 1.779 7.066 1.00 87.31 79 ALA A C 1
ATOM 581 O O . ALA A 1 79 ? -10.898 1.345 7.284 1.00 87.31 79 ALA A O 1
ATOM 582 N N . LEU A 1 80 ? -9.019 1.332 6.048 1.00 85.44 80 LEU A N 1
ATOM 583 C CA . LEU A 1 80 ? -9.490 0.317 5.098 1.00 85.44 80 LEU A CA 1
ATOM 584 C C . LEU A 1 80 ? -9.755 -1.018 5.798 1.00 8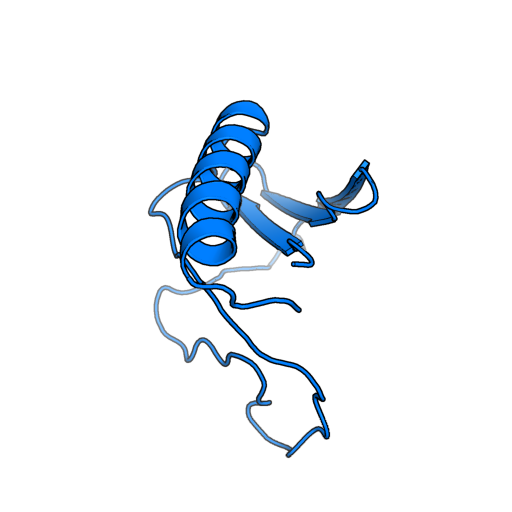5.44 80 LEU A C 1
ATOM 586 O O . LEU A 1 80 ? -10.815 -1.616 5.615 1.00 85.44 80 LEU A O 1
ATOM 590 N N . LYS A 1 81 ? -8.839 -1.465 6.662 1.00 82.50 81 LYS A N 1
ATOM 591 C CA . LYS A 1 81 ? -9.014 -2.692 7.444 1.00 82.50 81 LYS A CA 1
ATOM 592 C C . LYS A 1 81 ? -10.283 -2.620 8.292 1.00 82.50 81 LYS A C 1
ATOM 594 O O . LYS A 1 81 ? -11.086 -3.546 8.247 1.00 82.50 81 LYS A O 1
ATOM 599 N N . ALA A 1 82 ? -10.509 -1.517 9.006 1.00 84.75 82 ALA A N 1
ATOM 600 C CA . ALA A 1 82 ? -11.728 -1.329 9.790 1.00 84.75 82 ALA A CA 1
ATOM 601 C C . ALA A 1 82 ? -12.998 -1.340 8.917 1.00 84.75 82 ALA A C 1
ATOM 603 O O . ALA A 1 82 ? -14.007 -1.930 9.309 1.00 84.75 82 ALA A O 1
ATOM 604 N N . TYR A 1 83 ? -12.953 -0.726 7.732 1.00 84.62 83 TYR A N 1
ATOM 605 C CA . TYR A 1 83 ? -14.077 -0.680 6.794 1.00 84.62 83 TYR A CA 1
ATOM 606 C C . TYR A 1 83 ? -14.472 -2.067 6.261 1.00 84.62 83 TYR A C 1
ATOM 608 O O . TYR A 1 83 ? -15.667 -2.387 6.235 1.00 84.62 83 TYR A O 1
ATOM 616 N N . TYR A 1 84 ? -13.494 -2.885 5.855 1.00 81.06 84 TYR A N 1
ATOM 617 C CA . TYR A 1 84 ? -13.741 -4.217 5.285 1.00 81.06 84 TYR A CA 1
ATOM 618 C C . TYR A 1 84 ? -14.042 -5.275 6.350 1.00 81.06 84 TYR A C 1
ATOM 620 O O . TYR A 1 84 ? -14.920 -6.110 6.132 1.00 81.06 84 TYR A O 1
ATOM 628 N N . SER A 1 85 ? -13.417 -5.198 7.532 1.00 77.38 85 SER A N 1
ATOM 629 C CA . SER A 1 85 ? -13.724 -6.108 8.647 1.00 77.38 85 SER A CA 1
ATOM 630 C C . SER A 1 85 ? -15.188 -6.021 9.089 1.00 77.38 85 SER A C 1
ATOM 632 O O . SER A 1 85 ? -15.788 -7.038 9.418 1.00 77.38 85 SER A O 1
ATOM 634 N N . LYS A 1 86 ? -15.799 -4.827 9.056 1.00 74.62 86 LYS A N 1
ATOM 635 C CA . LYS A 1 86 ? -17.222 -4.636 9.399 1.00 74.62 86 LYS A CA 1
ATOM 636 C C . LYS A 1 86 ? -18.199 -5.230 8.379 1.00 74.62 86 LYS A C 1
ATOM 638 O O . LYS A 1 86 ? -19.381 -5.339 8.677 1.00 74.62 86 LYS A O 1
ATOM 643 N N . ARG A 1 87 ? -17.730 -5.571 7.177 1.00 72.62 87 ARG A N 1
ATOM 644 C CA . ARG A 1 87 ? -18.555 -6.085 6.070 1.00 72.62 87 ARG A CA 1
ATOM 645 C C . ARG A 1 87 ? -18.411 -7.593 5.872 1.00 72.62 87 ARG A C 1
ATOM 647 O O . ARG A 1 87 ? -18.846 -8.101 4.847 1.00 72.62 87 ARG A O 1
ATOM 654 N N . SER A 1 88 ? -17.772 -8.287 6.817 1.00 64.94 88 SER A N 1
ATOM 655 C CA . SER A 1 88 ? -17.459 -9.721 6.729 1.00 64.94 88 SER A CA 1
ATOM 656 C C . SER A 1 88 ? -16.703 -10.104 5.453 1.00 64.94 88 SER A C 1
ATOM 658 O O . SER A 1 88 ? -16.722 -11.256 5.032 1.00 64.94 88 SER A O 1
ATOM 660 N N . ILE A 1 89 ? -16.010 -9.141 4.840 1.00 63.31 89 ILE A N 1
ATOM 661 C CA . ILE A 1 89 ? -15.094 -9.405 3.740 1.00 63.31 89 ILE A CA 1
ATOM 662 C C . ILE A 1 89 ? -13.815 -9.948 4.379 1.00 63.31 89 ILE A C 1
ATOM 664 O O . ILE A 1 89 ? -12.899 -9.209 4.750 1.00 63.31 89 ILE A O 1
ATOM 668 N N . THR A 1 90 ? -13.807 -11.260 4.595 1.00 54.56 90 THR A N 1
ATOM 669 C CA . THR A 1 90 ? -12.658 -12.009 5.097 1.00 54.56 90 THR A CA 1
ATOM 670 C C . THR A 1 90 ? -11.825 -12.453 3.902 1.00 54.56 90 THR A C 1
ATOM 672 O O . THR A 1 90 ? -12.313 -13.178 3.040 1.00 54.56 90 THR A O 1
ATOM 675 N N . ALA A 1 91 ? -10.597 -11.939 3.825 1.00 52.06 91 ALA A N 1
ATOM 676 C CA . ALA A 1 91 ? -9.620 -12.345 2.816 1.00 52.06 91 ALA A CA 1
ATOM 677 C C . ALA A 1 91 ? -9.004 -13.698 3.153 1.00 52.06 91 ALA A C 1
ATOM 679 O O . ALA A 1 91 ? -8.806 -13.923 4.370 1.00 52.06 91 ALA A O 1
#

Sequence (91 aa):
LRAIASAFSQTAKTSSLY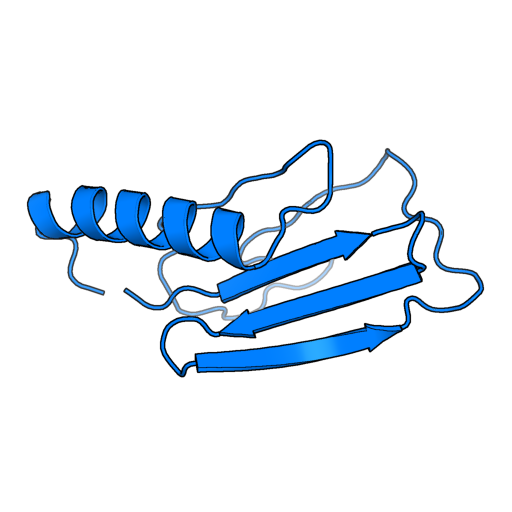DLTNNKNGQAPLPANGVYGKAGNILLGSHYNAAESS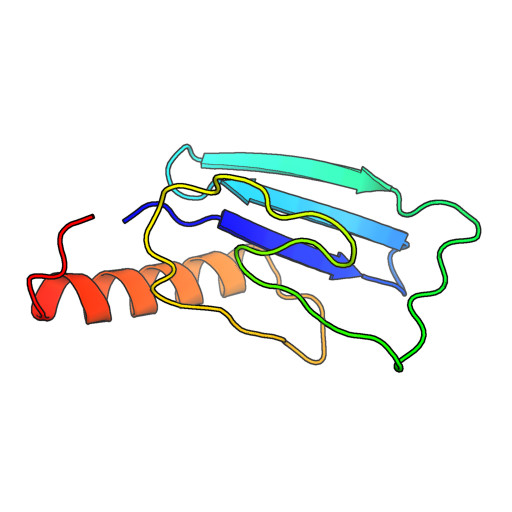QGNLYAAAIYSRMLSTAEINQVYAALKAYYSKRSITA